Protein AF-A0A537N357-F1 (afdb_monomer_lite)

Structure (mmCIF, N/CA/C/O backbone):
data_AF-A0A537N357-F1
#
_entry.id   AF-A0A537N357-F1
#
loop_
_atom_site.group_PDB
_atom_site.id
_atom_site.type_symbol
_atom_site.label_atom_id
_atom_site.label_alt_id
_atom_site.label_comp_id
_atom_site.label_asym_id
_atom_site.label_entity_id
_atom_site.label_seq_id
_atom_site.pdbx_PDB_ins_code
_atom_site.Cartn_x
_atom_site.Cartn_y
_atom_site.Cartn_z
_atom_site.occupancy
_atom_site.B_iso_or_equiv
_atom_site.auth_seq_id
_atom_site.auth_comp_id
_atom_site.auth_asym_id
_atom_site.auth_atom_id
_atom_site.pdbx_PDB_model_num
ATOM 1 N N . MET A 1 1 ? 3.844 8.988 -15.136 1.00 57.66 1 MET A N 1
ATOM 2 C CA . MET A 1 1 ? 3.276 7.998 -14.197 1.00 57.66 1 MET A CA 1
ATOM 3 C C . MET A 1 1 ? 4.312 6.900 -14.041 1.00 57.66 1 MET A C 1
ATOM 5 O O . MET A 1 1 ? 4.686 6.314 -15.049 1.00 57.66 1 MET A O 1
ATOM 9 N N . LEU A 1 2 ? 4.893 6.759 -12.849 1.00 74.88 2 LEU A N 1
ATOM 10 C CA . LEU A 1 2 ? 6.141 6.019 -12.663 1.00 74.88 2 LEU A CA 1
ATOM 11 C C . LEU A 1 2 ? 5.884 4.527 -12.433 1.00 74.88 2 LEU A C 1
ATOM 13 O O . LEU A 1 2 ? 5.019 4.147 -11.644 1.00 74.88 2 LEU A O 1
ATOM 17 N N . LEU A 1 3 ? 6.674 3.706 -13.115 1.00 90.38 3 LEU A N 1
ATOM 18 C CA . LEU A 1 3 ? 6.892 2.310 -12.771 1.00 90.38 3 LEU A CA 1
ATOM 19 C C . LEU A 1 3 ? 7.391 2.218 -11.320 1.00 90.38 3 LEU A C 1
ATOM 21 O O . LEU A 1 3 ? 8.338 2.917 -10.967 1.00 90.38 3 LEU A O 1
ATOM 25 N N . MET A 1 4 ? 6.783 1.359 -10.500 1.00 93.69 4 MET A N 1
ATOM 26 C CA . MET A 1 4 ? 7.175 1.203 -9.094 1.00 93.69 4 MET A CA 1
ATOM 27 C C . MET A 1 4 ? 7.523 -0.245 -8.779 1.00 93.69 4 MET A C 1
ATOM 29 O O . MET A 1 4 ? 6.634 -1.066 -8.559 1.00 93.69 4 MET A O 1
ATOM 33 N N . THR A 1 5 ? 8.811 -0.572 -8.730 1.00 95.38 5 THR A N 1
ATOM 34 C CA . THR A 1 5 ? 9.278 -1.896 -8.298 1.00 95.38 5 THR A CA 1
ATOM 35 C C . THR A 1 5 ? 9.492 -1.976 -6.802 1.00 95.38 5 THR A C 1
ATOM 37 O O . THR A 1 5 ? 9.496 -3.082 -6.291 1.00 95.38 5 THR A O 1
ATOM 40 N N . GLU A 1 6 ? 9.636 -0.856 -6.101 1.00 94.69 6 GLU A N 1
ATOM 41 C CA . GLU A 1 6 ? 9.833 -0.760 -4.655 1.00 94.69 6 GLU A CA 1
ATOM 42 C C . GLU A 1 6 ? 9.196 0.534 -4.156 1.00 94.69 6 GLU A C 1
ATOM 44 O O . GLU A 1 6 ? 9.206 1.530 -4.881 1.00 94.69 6 GLU A O 1
ATOM 49 N N . SER A 1 7 ? 8.648 0.530 -2.941 1.00 95.06 7 SER A N 1
ATOM 50 C CA . SER A 1 7 ? 8.225 1.765 -2.284 1.00 95.06 7 SER A CA 1
ATOM 51 C C . SER A 1 7 ? 9.258 2.208 -1.254 1.00 95.06 7 SER A C 1
ATOM 53 O O . SER A 1 7 ? 9.920 1.391 -0.606 1.00 95.06 7 SER A O 1
ATOM 55 N N . ASP A 1 8 ? 9.369 3.522 -1.099 1.00 94.69 8 ASP A N 1
ATOM 56 C CA . ASP A 1 8 ? 10.170 4.166 -0.068 1.00 94.69 8 ASP A CA 1
ATOM 57 C C . ASP A 1 8 ? 9.282 5.181 0.653 1.00 94.69 8 ASP A C 1
ATOM 59 O O . ASP A 1 8 ? 8.881 6.203 0.086 1.00 94.69 8 ASP A O 1
ATOM 63 N N . LEU A 1 9 ? 8.868 4.812 1.863 1.00 97.12 9 LEU A N 1
ATOM 64 C CA . LEU A 1 9 ? 7.920 5.556 2.684 1.00 97.12 9 LEU A CA 1
ATOM 65 C C . LEU A 1 9 ? 8.547 5.795 4.061 1.00 97.12 9 LEU A C 1
ATOM 67 O O . LEU A 1 9 ? 9.292 4.935 4.534 1.00 97.12 9 LEU A O 1
ATOM 71 N N . PRO A 1 10 ? 8.215 6.910 4.731 1.00 97.38 10 PRO A N 1
ATOM 72 C CA . PRO A 1 10 ? 8.755 7.283 6.035 1.00 97.38 10 PRO A CA 1
ATOM 73 C C . PRO A 1 10 ? 8.065 6.507 7.171 1.00 97.38 10 PRO A C 1
ATOM 75 O O . PRO A 1 10 ? 7.570 7.095 8.127 1.00 97.38 10 PRO A O 1
ATOM 78 N N . LEU A 1 11 ? 7.989 5.183 7.035 1.00 97.69 11 LEU A N 1
ATOM 79 C CA . LEU A 1 11 ? 7.403 4.243 7.988 1.00 97.69 11 LEU A CA 1
ATOM 80 C C . LEU A 1 11 ? 8.336 3.040 8.153 1.00 97.69 11 LEU A C 1
ATOM 82 O O . LEU A 1 11 ? 9.141 2.738 7.268 1.00 97.69 11 LEU A O 1
ATOM 86 N N . GLU A 1 12 ? 8.198 2.312 9.258 1.00 97.44 12 GLU A N 1
ATOM 87 C CA . GLU A 1 12 ? 8.936 1.066 9.452 1.00 97.44 12 GLU A CA 1
ATOM 88 C C . GLU A 1 12 ? 8.450 0.000 8.463 1.00 97.44 12 GLU A C 1
ATOM 90 O O . GLU A 1 12 ? 7.293 -0.421 8.479 1.00 97.44 12 GLU A O 1
ATOM 95 N N . ARG A 1 13 ? 9.337 -0.442 7.565 1.00 97.75 13 ARG A N 1
ATOM 96 C CA . ARG A 1 13 ? 9.042 -1.534 6.634 1.00 97.75 13 ARG A CA 1
ATOM 97 C C . ARG A 1 13 ? 9.312 -2.870 7.313 1.00 97.75 13 ARG A C 1
ATOM 99 O O . ARG A 1 13 ? 10.463 -3.286 7.419 1.00 97.75 13 ARG A O 1
ATOM 106 N N . ILE A 1 14 ? 8.248 -3.578 7.663 1.00 97.31 14 ILE A N 1
ATOM 107 C CA . ILE A 1 14 ? 8.337 -4.875 8.342 1.00 97.31 14 ILE A CA 1
ATOM 108 C C . ILE A 1 14 ? 8.538 -6.047 7.376 1.00 97.31 14 ILE A C 1
ATOM 110 O O . ILE A 1 14 ? 9.077 -7.083 7.757 1.00 97.31 14 ILE A O 1
ATOM 114 N N . ALA A 1 15 ? 8.114 -5.912 6.114 1.00 97.56 15 ALA A N 1
ATOM 115 C CA . ALA A 1 15 ? 8.285 -6.971 5.125 1.00 97.56 15 ALA A CA 1
ATOM 116 C C . ALA A 1 15 ? 8.315 -6.459 3.683 1.00 97.56 15 ALA A C 1
ATOM 118 O O . ALA A 1 15 ? 7.691 -5.460 3.319 1.00 97.56 15 ALA A O 1
ATOM 119 N N . ARG A 1 16 ? 8.990 -7.229 2.827 1.00 97.31 16 ARG A N 1
ATOM 120 C CA . ARG A 1 16 ? 8.913 -7.124 1.371 1.00 97.31 16 ARG A CA 1
ATOM 121 C C . ARG A 1 16 ? 8.563 -8.487 0.798 1.00 97.31 16 ARG A C 1
ATOM 123 O O . ARG A 1 16 ? 9.386 -9.395 0.757 1.00 97.31 16 ARG A O 1
ATOM 130 N N . GLY A 1 17 ? 7.321 -8.626 0.359 1.00 96.44 17 GLY A N 1
ATOM 131 C CA . GLY A 1 17 ? 6.880 -9.793 -0.386 1.00 96.44 17 GLY A CA 1
ATOM 132 C C . GLY A 1 17 ? 7.215 -9.675 -1.872 1.00 96.44 17 GLY A C 1
ATOM 133 O O . GLY A 1 17 ? 7.703 -8.655 -2.360 1.00 96.44 17 GLY A O 1
ATOM 134 N N . LYS A 1 18 ? 6.840 -10.702 -2.637 1.00 97.31 18 LYS A N 1
ATOM 135 C CA . LYS A 1 18 ? 7.020 -10.723 -4.101 1.00 97.31 18 LYS A CA 1
ATOM 136 C C . LYS A 1 18 ? 6.352 -9.534 -4.797 1.00 97.31 18 LYS A C 1
ATOM 138 O O . LYS A 1 18 ? 6.903 -8.983 -5.741 1.00 97.31 18 LYS A O 1
ATOM 143 N N . VAL A 1 19 ? 5.182 -9.122 -4.300 1.00 97.44 19 VAL A N 1
ATOM 144 C CA . VAL A 1 19 ? 4.347 -8.074 -4.917 1.00 97.44 19 VAL A CA 1
ATOM 145 C C . VAL A 1 19 ? 4.142 -6.853 -4.020 1.00 97.44 19 VAL A C 1
ATOM 147 O O . VAL A 1 19 ? 3.978 -5.755 -4.544 1.00 97.44 19 VAL A O 1
ATOM 150 N N . ARG A 1 20 ? 4.126 -7.010 -2.694 1.00 97.94 20 ARG A N 1
ATOM 151 C CA . ARG A 1 20 ? 3.782 -5.928 -1.762 1.00 97.94 20 ARG A CA 1
ATOM 152 C C . ARG A 1 20 ? 4.947 -5.593 -0.847 1.00 97.94 20 ARG A C 1
ATOM 154 O O . ARG A 1 20 ? 5.580 -6.508 -0.322 1.00 97.94 20 ARG A O 1
ATOM 161 N N . ASP A 1 21 ? 5.171 -4.306 -0.647 1.00 98.00 21 ASP A N 1
ATOM 162 C CA . ASP A 1 21 ? 5.959 -3.795 0.470 1.00 98.00 21 ASP A CA 1
ATOM 163 C C . ASP A 1 21 ? 4.971 -3.509 1.618 1.00 98.00 21 ASP A C 1
ATOM 165 O O . ASP A 1 21 ? 3.868 -3.011 1.380 1.00 98.00 21 ASP A O 1
ATOM 169 N N . VAL A 1 22 ? 5.316 -3.915 2.842 1.00 98.25 22 VAL A N 1
ATOM 170 C CA . VAL A 1 22 ? 4.433 -3.842 4.015 1.00 98.25 22 VAL A CA 1
ATOM 171 C C . VAL A 1 22 ? 5.084 -2.964 5.068 1.00 98.25 22 VAL A C 1
ATOM 173 O O . VAL A 1 22 ? 6.219 -3.225 5.476 1.00 98.25 22 VAL A O 1
ATOM 176 N N . TYR A 1 23 ? 4.345 -1.953 5.505 1.00 98.38 23 TYR A N 1
ATOM 177 C CA . TYR A 1 23 ? 4.772 -1.005 6.520 1.00 98.38 23 TYR A CA 1
ATOM 178 C C . TYR A 1 23 ? 3.891 -1.119 7.751 1.00 98.38 23 TYR A C 1
ATOM 180 O O . TYR A 1 23 ? 2.672 -1.287 7.639 1.00 98.38 23 TYR A O 1
ATOM 188 N N . GLU A 1 24 ? 4.520 -1.007 8.909 1.00 97.88 24 GLU A N 1
ATOM 189 C CA . GLU A 1 24 ? 3.816 -0.833 10.166 1.00 97.88 24 GLU A CA 1
ATOM 190 C C . GLU A 1 24 ? 3.225 0.575 10.239 1.00 97.88 24 GLU A C 1
ATOM 192 O O . GLU A 1 24 ? 3.838 1.571 9.841 1.00 97.88 24 GLU A O 1
ATOM 197 N N . VAL A 1 25 ? 1.991 0.634 10.723 1.00 97.06 25 VAL A N 1
ATOM 198 C CA . VAL A 1 25 ? 1.297 1.854 11.121 1.00 97.06 25 VAL A CA 1
ATOM 199 C C . VAL A 1 25 ? 0.939 1.684 12.597 1.00 97.06 25 VAL A C 1
ATOM 201 O O . VAL A 1 25 ? 0.920 0.573 13.116 1.00 97.06 25 VAL A O 1
ATOM 204 N N . GLU A 1 26 ? 0.641 2.776 13.294 1.00 91.69 26 GLU A N 1
ATOM 205 C CA . GLU A 1 26 ? 0.265 2.726 14.706 1.00 91.69 26 GLU A CA 1
ATOM 206 C C . GLU A 1 26 ? -0.877 1.736 15.003 1.00 91.69 26 GLU A C 1
ATOM 208 O O . GLU A 1 26 ? -1.913 1.718 14.316 1.00 91.69 26 GLU A O 1
ATOM 213 N N . GLY A 1 27 ? -0.698 0.989 16.097 1.00 89.62 27 GLY A N 1
ATOM 214 C CA . GLY A 1 27 ? -1.639 -0.008 16.596 1.00 89.62 27 GLY A CA 1
ATOM 215 C C . GLY A 1 27 ? -1.436 -1.367 15.932 1.00 89.62 27 GLY A C 1
ATOM 216 O O . GLY A 1 27 ? -0.324 -1.866 15.834 1.00 89.62 27 GLY A O 1
ATOM 217 N N . ASP A 1 28 ? -2.529 -1.979 15.492 1.00 93.38 28 ASP A N 1
ATOM 218 C CA . ASP A 1 28 ? -2.574 -3.259 14.778 1.00 93.38 28 ASP A CA 1
ATOM 219 C C . ASP A 1 28 ? -2.769 -3.072 13.260 1.00 93.38 28 ASP A C 1
ATOM 221 O O . ASP A 1 28 ? -3.259 -3.962 12.559 1.00 93.38 28 ASP A O 1
ATOM 225 N N . ARG A 1 29 ? -2.413 -1.890 12.740 1.00 97.56 29 ARG A N 1
ATOM 226 C CA . ARG A 1 29 ? -2.665 -1.493 11.352 1.00 97.56 29 ARG A CA 1
ATOM 227 C C . ARG A 1 29 ? -1.413 -1.631 10.501 1.00 97.56 29 ARG A C 1
ATOM 229 O O . ARG A 1 29 ? -0.305 -1.327 10.924 1.00 97.56 29 ARG A O 1
ATOM 236 N N . LEU A 1 30 ? -1.618 -2.027 9.251 1.00 97.81 30 LEU A N 1
ATOM 237 C CA . LEU A 1 30 ? -0.561 -2.147 8.256 1.00 97.81 30 LEU A CA 1
ATOM 238 C C . LEU A 1 30 ? -0.914 -1.328 7.020 1.00 97.81 30 LEU A C 1
ATOM 240 O O . LEU A 1 30 ? -2.063 -1.338 6.571 1.00 97.81 30 LEU A O 1
ATOM 244 N N . LEU A 1 31 ? 0.092 -0.692 6.424 1.00 97.88 31 LEU A N 1
ATOM 245 C CA . LEU A 1 31 ? 0.002 -0.161 5.070 1.00 97.88 31 LEU A CA 1
ATOM 246 C C . LEU A 1 31 ? 0.617 -1.171 4.101 1.00 97.88 31 LEU A C 1
ATOM 248 O O . LEU A 1 31 ? 1.795 -1.520 4.195 1.00 97.88 31 LEU A O 1
ATOM 252 N N . LEU A 1 32 ? -0.193 -1.643 3.158 1.00 97.81 32 LEU A N 1
ATOM 253 C CA . LEU A 1 32 ? 0.222 -2.590 2.130 1.00 97.81 32 LEU A CA 1
ATOM 254 C C . LEU A 1 32 ? 0.330 -1.852 0.801 1.00 97.81 32 LEU A C 1
ATOM 256 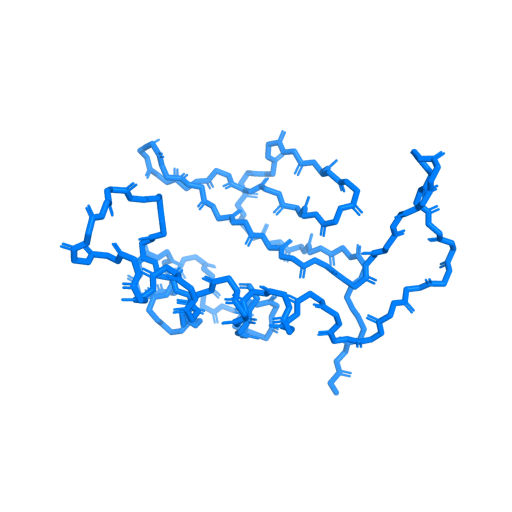O O . LEU A 1 32 ? -0.691 -1.485 0.234 1.00 97.81 32 LEU A O 1
ATOM 260 N N . VAL A 1 33 ? 1.542 -1.712 0.271 1.00 97.69 33 VAL A N 1
ATOM 261 C CA . VAL A 1 33 ? 1.776 -1.026 -1.003 1.00 97.69 33 VAL A CA 1
ATOM 262 C C . VAL A 1 33 ? 2.012 -2.053 -2.103 1.00 97.69 33 VAL A C 1
ATOM 264 O O . VAL A 1 33 ? 3.030 -2.752 -2.119 1.00 97.69 33 VAL A O 1
ATOM 267 N N . ALA A 1 34 ? 1.076 -2.169 -3.047 1.00 97.62 34 ALA A N 1
ATOM 268 C CA . ALA A 1 34 ? 1.248 -3.051 -4.196 1.00 97.62 34 ALA A CA 1
ATOM 269 C C . ALA A 1 34 ? 2.204 -2.440 -5.235 1.00 97.62 34 ALA A C 1
ATOM 271 O O . ALA A 1 34 ? 1.959 -1.370 -5.796 1.00 97.62 34 ALA A O 1
ATOM 272 N N . THR A 1 35 ? 3.282 -3.162 -5.538 1.00 97.25 35 THR A N 1
ATOM 273 C CA . THR A 1 35 ? 4.275 -2.797 -6.558 1.00 97.25 35 THR A CA 1
ATOM 274 C C . THR A 1 35 ? 3.926 -3.398 -7.923 1.00 97.25 35 THR A C 1
ATOM 276 O O . THR A 1 35 ? 3.038 -4.247 -8.072 1.00 97.25 35 THR A O 1
ATOM 279 N N . ASP A 1 36 ? 4.663 -2.965 -8.937 1.00 97.31 36 ASP A N 1
ATOM 280 C CA . ASP A 1 36 ? 4.584 -3.444 -10.315 1.00 97.31 36 ASP A CA 1
ATOM 281 C C . ASP A 1 36 ? 5.383 -4.741 -10.535 1.00 97.31 36 ASP A C 1
ATOM 283 O O . ASP A 1 36 ? 5.336 -5.322 -11.621 1.00 97.31 36 ASP A O 1
ATOM 287 N N . ARG A 1 37 ? 6.055 -5.253 -9.488 1.00 97.69 37 ARG A N 1
ATOM 288 C CA . ARG A 1 37 ? 6.704 -6.571 -9.498 1.00 97.69 37 ARG A CA 1
ATOM 289 C C . ARG A 1 37 ? 5.673 -7.673 -9.728 1.00 97.69 37 ARG A C 1
ATOM 291 O O . ARG A 1 37 ? 4.555 -7.633 -9.202 1.00 97.69 37 ARG A O 1
ATOM 298 N N . VAL A 1 38 ? 6.055 -8.695 -10.480 1.00 97.81 38 VAL A N 1
ATOM 299 C CA . VAL A 1 38 ? 5.258 -9.898 -10.738 1.00 97.81 38 VAL A CA 1
ATOM 300 C C . VAL A 1 38 ? 6.127 -11.126 -10.496 1.00 97.81 38 VAL A C 1
ATOM 302 O O . VAL A 1 38 ? 7.346 -11.064 -10.619 1.00 97.81 38 VAL A O 1
ATOM 305 N N . SER A 1 39 ? 5.509 -12.236 -10.106 1.00 97.31 39 SER A N 1
ATOM 306 C CA . SER A 1 39 ? 6.214 -13.491 -9.864 1.00 97.31 39 SER A CA 1
ATOM 307 C C . SER A 1 39 ? 5.475 -14.664 -10.481 1.00 97.31 39 SER A C 1
ATOM 309 O O . SER A 1 39 ? 4.246 -14.707 -10.415 1.00 97.31 39 SER A O 1
ATOM 311 N N . ALA A 1 40 ? 6.220 -15.640 -10.983 1.00 97.44 40 ALA A N 1
ATOM 312 C CA . ALA A 1 40 ? 5.719 -16.951 -11.379 1.00 97.44 40 ALA A CA 1
ATOM 313 C C . ALA A 1 40 ? 6.725 -18.019 -10.944 1.00 97.44 40 ALA A C 1
ATOM 315 O O . ALA A 1 40 ? 7.917 -17.737 -10.859 1.00 97.44 40 ALA A O 1
ATOM 316 N N . TYR A 1 41 ? 6.244 -19.229 -10.646 1.00 97.19 41 TYR A N 1
ATOM 317 C CA . TYR A 1 41 ? 7.092 -20.341 -10.185 1.00 97.19 41 TYR A CA 1
ATOM 318 C C . TYR A 1 41 ? 8.006 -19.957 -9.010 1.00 97.19 41 TYR A C 1
ATOM 320 O O . TYR A 1 41 ? 9.187 -20.273 -8.991 1.00 97.19 41 TYR A O 1
ATOM 328 N N . ASP A 1 42 ? 7.447 -19.228 -8.042 1.00 96.12 42 ASP A N 1
ATOM 329 C CA . ASP A 1 42 ? 8.140 -18.728 -6.847 1.00 96.12 42 ASP A CA 1
ATOM 330 C C . ASP A 1 42 ? 9.223 -17.653 -7.074 1.00 96.12 42 ASP A C 1
ATOM 332 O O . ASP A 1 42 ? 9.725 -17.088 -6.107 1.00 96.12 42 ASP A O 1
ATOM 336 N N . VAL A 1 43 ? 9.496 -17.266 -8.322 1.00 96.62 43 VAL A N 1
ATOM 337 C CA . VAL A 1 43 ? 10.537 -16.296 -8.690 1.00 96.62 43 VAL A CA 1
ATOM 338 C C . VAL A 1 43 ? 9.919 -14.955 -9.090 1.00 96.62 43 VAL A C 1
ATOM 340 O O . VAL A 1 43 ? 8.945 -14.908 -9.843 1.00 96.62 43 VAL A O 1
ATOM 343 N N . VAL A 1 44 ? 10.475 -13.849 -8.586 1.00 96.94 44 VAL A N 1
ATOM 344 C CA . VAL A 1 44 ? 10.132 -12.489 -9.040 1.00 96.94 44 VAL A CA 1
ATOM 345 C C . VAL A 1 44 ? 10.793 -12.242 -10.397 1.00 96.94 44 VAL A C 1
ATOM 347 O O . VAL A 1 44 ? 11.991 -12.462 -10.547 1.00 96.94 44 VAL A O 1
ATOM 350 N N . MET A 1 45 ? 10.009 -11.812 -11.383 1.00 97.12 45 MET A N 1
ATOM 351 C CA . MET A 1 45 ? 10.489 -11.553 -12.744 1.00 97.12 45 MET A CA 1
ATOM 352 C C . MET A 1 45 ? 11.346 -10.281 -12.804 1.00 97.12 45 MET A C 1
ATOM 354 O O . MET A 1 45 ? 11.149 -9.365 -12.003 1.00 97.12 45 MET A O 1
ATOM 358 N N . ALA A 1 46 ? 12.273 -10.222 -13.766 1.00 95.88 46 ALA A N 1
ATOM 359 C CA . ALA A 1 46 ? 13.131 -9.056 -13.981 1.00 95.88 46 ALA A CA 1
ATOM 360 C C . ALA A 1 46 ? 12.332 -7.861 -14.523 1.00 95.88 46 ALA A C 1
ATOM 362 O O . ALA A 1 46 ? 12.492 -6.738 -14.046 1.00 95.88 46 ALA A O 1
ATOM 363 N N . GLU A 1 47 ? 11.432 -8.109 -15.478 1.00 96.50 47 GLU A N 1
ATOM 364 C CA . GLU A 1 47 ? 10.568 -7.092 -16.063 1.00 96.50 47 GLU A CA 1
ATOM 365 C C . GLU A 1 47 ? 9.283 -6.916 -15.233 1.00 96.50 47 GLU A C 1
ATOM 367 O O . GLU A 1 47 ? 8.485 -7.850 -15.093 1.00 96.50 47 GLU A O 1
ATOM 372 N N . PRO A 1 48 ? 9.031 -5.719 -14.684 1.00 96.81 48 PRO A N 1
ATOM 373 C CA . PRO A 1 48 ? 7.774 -5.422 -14.015 1.00 96.81 48 PRO A CA 1
ATOM 374 C C . PRO A 1 48 ? 6.660 -5.101 -15.020 1.00 96.81 48 PRO A C 1
ATOM 376 O O . PRO A 1 48 ? 6.911 -4.771 -16.178 1.00 96.81 48 PRO A O 1
ATOM 379 N N . ILE A 1 49 ? 5.409 -5.128 -14.553 1.00 96.38 49 ILE A N 1
ATOM 380 C CA . ILE A 1 49 ? 4.243 -4.718 -15.346 1.00 96.38 49 ILE A CA 1
ATOM 381 C C . ILE A 1 49 ? 3.803 -3.329 -14.870 1.00 96.38 49 ILE A C 1
ATOM 383 O O . ILE A 1 49 ? 3.243 -3.233 -13.771 1.00 96.38 49 ILE A O 1
ATOM 387 N N . PRO A 1 50 ? 4.019 -2.256 -15.657 1.00 95.50 50 PRO A N 1
ATOM 388 C CA . PRO A 1 50 ? 3.639 -0.906 -15.258 1.00 95.50 50 PRO A CA 1
ATOM 389 C C . PRO A 1 50 ? 2.182 -0.837 -14.795 1.00 95.50 50 PRO A C 1
ATOM 391 O O . PRO A 1 50 ? 1.292 -1.379 -15.448 1.00 95.50 50 PRO A O 1
ATOM 394 N N . LEU A 1 51 ? 1.942 -0.149 -13.676 1.00 93.75 51 LEU A N 1
ATOM 395 C CA . LEU A 1 51 ? 0.611 0.081 -13.084 1.00 93.75 51 LEU A CA 1
ATOM 396 C C . LEU A 1 51 ? -0.103 -1.151 -12.533 1.00 93.75 51 LEU A C 1
ATOM 398 O O . LEU A 1 51 ? -1.198 -1.012 -11.980 1.00 93.75 51 LEU A O 1
ATOM 402 N N . LYS A 1 52 ? 0.495 -2.341 -12.623 1.00 96.19 52 LYS A N 1
ATOM 403 C CA . LYS A 1 52 ? -0.096 -3.561 -12.073 1.00 96.19 52 LYS A CA 1
ATOM 404 C C . LYS A 1 52 ? -0.465 -3.382 -10.606 1.00 96.19 52 LYS A C 1
ATOM 406 O O . LYS A 1 52 ? -1.553 -3.791 -10.213 1.00 96.19 52 LYS A O 1
ATOM 411 N N . GLY A 1 53 ? 0.410 -2.789 -9.793 1.00 96.00 53 GLY A N 1
ATOM 412 C CA . GLY A 1 53 ? 0.114 -2.625 -8.371 1.00 96.00 53 GLY A CA 1
ATOM 413 C C . GLY A 1 53 ? -1.120 -1.752 -8.128 1.00 96.00 53 GLY A C 1
ATOM 414 O O . GLY A 1 53 ? -1.992 -2.150 -7.364 1.00 96.00 53 GLY A O 1
ATOM 415 N N . ALA A 1 54 ? -1.268 -0.652 -8.873 1.00 94.75 54 ALA A N 1
ATOM 416 C CA . ALA A 1 54 ? -2.435 0.225 -8.766 1.00 94.75 54 ALA A CA 1
ATOM 417 C C . ALA A 1 54 ? -3.742 -0.469 -9.191 1.00 94.75 54 ALA A C 1
ATOM 419 O O . ALA A 1 54 ? -4.769 -0.350 -8.523 1.00 94.75 54 ALA A O 1
ATOM 420 N N . VAL A 1 55 ? -3.707 -1.249 -10.278 1.00 96.12 55 VAL A N 1
ATOM 421 C CA . VAL A 1 55 ? -4.870 -2.036 -10.723 1.00 96.12 55 VAL A CA 1
ATOM 422 C C . VAL A 1 55 ? -5.250 -3.077 -9.667 1.00 96.12 55 VAL A C 1
ATOM 424 O O . VAL A 1 55 ? -6.424 -3.203 -9.320 1.00 96.12 55 VAL A O 1
ATOM 427 N N . LEU A 1 56 ? -4.274 -3.805 -9.115 1.00 97.12 56 LEU A N 1
ATOM 428 C CA . LEU A 1 56 ? -4.529 -4.826 -8.096 1.00 97.12 56 LEU A CA 1
ATOM 429 C C . LEU A 1 56 ? -5.120 -4.236 -6.813 1.00 97.12 56 LEU A C 1
ATOM 431 O O . LEU A 1 56 ? -6.034 -4.839 -6.243 1.00 97.12 56 LEU A O 1
ATOM 435 N N . THR A 1 57 ? -4.635 -3.075 -6.369 1.00 97.38 57 THR A N 1
ATOM 436 C CA . THR A 1 57 ? -5.204 -2.376 -5.212 1.00 97.38 57 THR A CA 1
ATOM 437 C C . THR A 1 57 ? -6.648 -1.970 -5.482 1.00 97.38 57 THR A C 1
ATOM 439 O O . THR A 1 57 ? -7.523 -2.287 -4.678 1.00 97.38 57 THR A O 1
ATOM 442 N N . GLN A 1 58 ? -6.946 -1.368 -6.636 1.00 97.25 58 GLN A N 1
ATOM 443 C CA . GLN A 1 58 ? -8.309 -0.934 -6.960 1.00 97.25 58 GLN A CA 1
ATOM 444 C C . GLN A 1 58 ? -9.297 -2.098 -7.106 1.00 97.25 58 GLN A C 1
ATOM 446 O O . GLN A 1 58 ? -10.417 -2.013 -6.599 1.00 97.25 58 GLN A O 1
ATOM 451 N N . VAL A 1 59 ? -8.883 -3.203 -7.736 1.00 98.06 59 VAL A N 1
ATOM 452 C CA . VAL A 1 59 ? -9.698 -4.427 -7.826 1.00 98.06 59 VAL A CA 1
ATOM 453 C C . VAL A 1 59 ? -9.959 -5.003 -6.433 1.00 98.06 59 VAL A C 1
ATOM 455 O O . VAL A 1 59 ? -11.095 -5.357 -6.121 1.00 98.06 59 VAL A O 1
ATOM 458 N N . SER A 1 60 ? -8.938 -5.052 -5.572 1.00 97.88 60 SER A N 1
ATOM 459 C CA . SER A 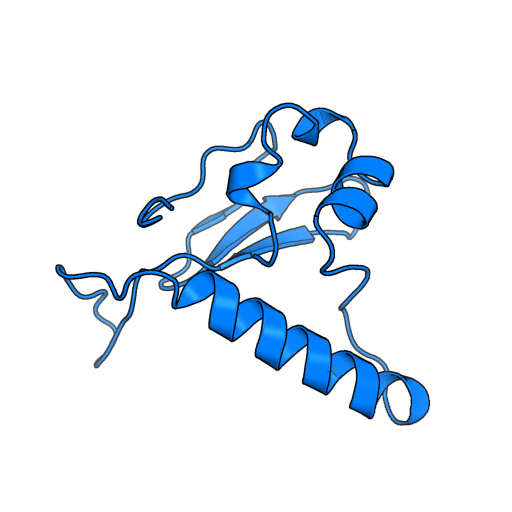1 60 ? -9.096 -5.536 -4.193 1.00 97.88 60 SER A CA 1
ATOM 460 C C . SER A 1 60 ? -10.057 -4.642 -3.406 1.00 97.88 60 SER A C 1
ATOM 462 O O . SER A 1 60 ? -10.994 -5.139 -2.788 1.00 97.88 60 SER A O 1
ATOM 464 N N . ALA A 1 61 ? -9.882 -3.320 -3.489 1.00 97.50 61 ALA A N 1
ATOM 465 C CA . ALA A 1 61 ? -10.742 -2.349 -2.822 1.00 97.50 61 ALA A CA 1
ATOM 466 C C . ALA A 1 61 ? -12.197 -2.421 -3.304 1.00 97.50 61 ALA A C 1
ATOM 468 O O . ALA A 1 61 ? -13.124 -2.296 -2.503 1.00 97.50 61 ALA A O 1
ATOM 469 N N . TRP A 1 62 ? -12.416 -2.656 -4.603 1.00 97.88 62 TRP A N 1
ATOM 470 C CA . TRP A 1 62 ? -13.754 -2.874 -5.147 1.00 97.88 62 TRP A CA 1
ATOM 471 C C . TRP A 1 62 ? -14.417 -4.102 -4.520 1.00 97.88 62 TRP A C 1
ATOM 473 O O . TRP A 1 62 ? -15.540 -3.983 -4.030 1.00 97.88 62 TRP A O 1
ATOM 483 N N . TRP A 1 63 ? -13.710 -5.236 -4.457 1.00 98.38 63 TRP A N 1
ATOM 484 C CA . TRP A 1 63 ? -14.221 -6.455 -3.827 1.00 98.38 63 TRP A CA 1
ATOM 485 C C . TRP A 1 63 ? -14.487 -6.280 -2.333 1.00 98.38 63 TRP A C 1
ATOM 487 O O . TRP A 1 63 ? -15.545 -6.693 -1.867 1.00 98.38 63 TRP A O 1
ATOM 497 N N . PHE A 1 64 ? -13.597 -5.623 -1.585 1.00 97.88 64 PHE A N 1
ATOM 498 C CA . PHE A 1 64 ? -13.842 -5.344 -0.168 1.00 97.88 64 PHE A CA 1
ATOM 499 C C . PHE A 1 64 ? -15.117 -4.522 0.038 1.00 97.88 64 PHE A C 1
ATOM 501 O O . PHE A 1 64 ? -15.935 -4.885 0.875 1.00 97.88 64 PHE A O 1
ATOM 508 N N . ARG A 1 65 ? -15.370 -3.501 -0.792 1.00 96.69 65 ARG A N 1
ATOM 509 C CA . ARG A 1 65 ? -16.637 -2.751 -0.741 1.00 96.69 65 ARG A CA 1
ATOM 510 C C . ARG A 1 65 ? -17.864 -3.620 -1.031 1.00 96.69 65 ARG A C 1
ATOM 512 O O . ARG A 1 65 ? -18.880 -3.436 -0.372 1.00 96.69 65 ARG A O 1
ATOM 519 N N . GLN A 1 66 ? -17.779 -4.569 -1.969 1.00 97.50 66 GLN A N 1
ATOM 520 C CA . GLN A 1 66 ? -18.888 -5.504 -2.222 1.00 97.50 66 GLN A CA 1
ATOM 521 C C . GLN A 1 66 ? -19.137 -6.437 -1.027 1.00 97.50 66 GLN A C 1
ATOM 523 O O . GLN A 1 66 ? -20.272 -6.812 -0.749 1.00 97.50 66 GLN A O 1
ATOM 528 N N . LEU A 1 67 ? -18.070 -6.821 -0.323 1.00 96.62 67 LEU A N 1
ATOM 529 C CA . LEU A 1 67 ? -18.110 -7.800 0.762 1.00 96.62 67 LEU A CA 1
ATOM 530 C C . LEU A 1 67 ? -18.365 -7.191 2.147 1.00 96.62 67 LEU A C 1
ATOM 532 O O . LEU A 1 67 ? -18.768 -7.927 3.043 1.00 96.62 67 LEU A O 1
ATOM 536 N N . GLY A 1 68 ? -18.167 -5.883 2.339 1.00 95.44 68 GLY A N 1
ATOM 537 C CA . GLY A 1 68 ? -18.210 -5.232 3.656 1.00 95.44 68 GLY A CA 1
ATOM 538 C C . GLY A 1 68 ? -19.545 -5.345 4.403 1.00 95.44 68 GLY A C 1
ATOM 539 O O . GLY A 1 68 ? -19.566 -5.283 5.628 1.00 95.44 68 GLY A O 1
ATOM 540 N N . GLY A 1 69 ? -20.655 -5.571 3.692 1.00 94.88 69 GLY A N 1
ATOM 541 C CA . GLY A 1 69 ? -21.962 -5.858 4.299 1.00 94.88 69 GLY A CA 1
ATOM 542 C C . GLY A 1 69 ? -22.223 -7.341 4.600 1.00 94.88 69 GLY A C 1
ATOM 543 O O . GLY A 1 69 ? -23.207 -7.661 5.260 1.00 94.88 69 GLY A O 1
ATOM 544 N N . LEU A 1 70 ? -21.373 -8.246 4.106 1.00 97.00 70 LEU A N 1
ATOM 545 C CA . LEU A 1 70 ? -21.563 -9.701 4.169 1.00 97.00 70 LEU A CA 1
ATOM 546 C C . LEU A 1 70 ? -20.571 -10.387 5.112 1.00 97.00 70 LEU A C 1
ATOM 548 O O . LEU A 1 70 ? -20.931 -11.340 5.799 1.00 97.00 70 LEU A O 1
ATOM 552 N N . LEU A 1 71 ? -19.319 -9.928 5.139 1.00 96.62 71 LEU A N 1
ATOM 553 C CA . LEU A 1 71 ? -18.256 -10.518 5.945 1.00 96.62 71 LEU A CA 1
ATOM 554 C C . LEU A 1 71 ? -17.265 -9.461 6.421 1.00 96.62 71 LEU A C 1
ATOM 556 O O . LEU A 1 71 ? -17.027 -8.450 5.762 1.00 96.62 71 LEU A O 1
ATOM 560 N N . LYS A 1 72 ? -16.648 -9.727 7.575 1.00 96.94 72 LYS A N 1
ATOM 561 C CA . LYS A 1 72 ? -15.563 -8.892 8.091 1.00 96.94 72 LYS A CA 1
ATOM 562 C C . LYS A 1 72 ? -14.321 -9.057 7.218 1.00 96.94 72 LYS A C 1
ATOM 564 O O . LYS A 1 72 ? -13.940 -10.174 6.876 1.00 96.94 72 LYS A O 1
ATOM 569 N N . HIS A 1 73 ? -13.664 -7.945 6.916 1.00 97.38 73 HIS A N 1
ATOM 570 C CA . HIS A 1 73 ? -12.403 -7.898 6.184 1.00 97.38 73 HIS A CA 1
ATOM 571 C C . HIS A 1 73 ? -11.456 -6.866 6.803 1.00 97.38 73 HIS A C 1
ATOM 573 O O . HIS A 1 73 ? -11.864 -6.062 7.635 1.00 97.38 73 HIS A O 1
ATOM 579 N N . HIS A 1 74 ? -10.196 -6.861 6.370 1.00 96.38 74 HIS A N 1
ATOM 580 C CA . HIS A 1 74 ? -9.145 -6.026 6.959 1.00 96.38 74 HIS A CA 1
ATOM 581 C C . HIS A 1 74 ? -8.973 -4.644 6.304 1.00 96.38 74 HIS A C 1
ATOM 583 O O . HIS A 1 74 ? -8.212 -3.832 6.818 1.00 96.38 74 HIS A O 1
ATOM 589 N N . MET A 1 75 ? -9.609 -4.364 5.158 1.00 97.06 75 MET A N 1
ATOM 590 C CA . MET A 1 75 ? -9.445 -3.064 4.495 1.00 97.06 75 MET A CA 1
ATOM 591 C C . MET A 1 75 ? -10.044 -1.931 5.339 1.00 97.06 75 MET A C 1
ATOM 593 O O . MET A 1 75 ? -11.238 -1.963 5.635 1.00 97.06 75 MET A O 1
ATOM 597 N N . ILE A 1 76 ? -9.217 -0.931 5.656 1.00 95.94 76 ILE A N 1
ATOM 598 C CA . ILE A 1 76 ? -9.616 0.310 6.338 1.00 95.94 76 ILE A CA 1
ATOM 599 C C . ILE A 1 76 ? -9.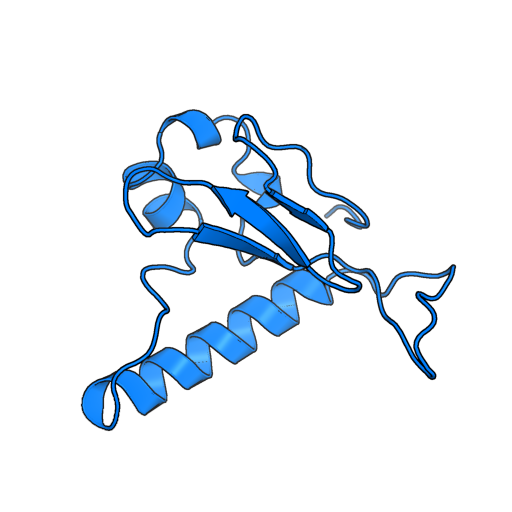851 1.425 5.312 1.00 95.94 76 I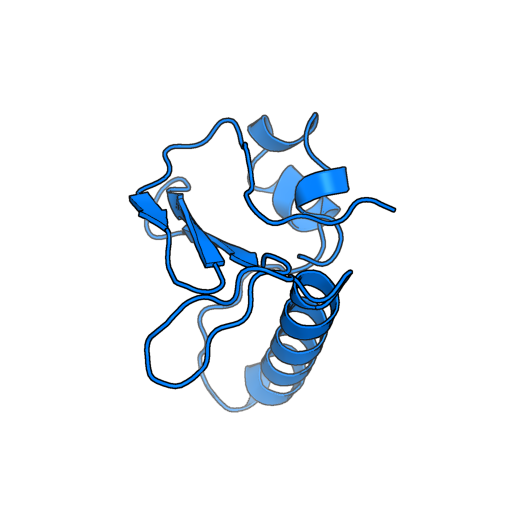LE A C 1
ATOM 601 O O . ILE A 1 76 ? -10.926 2.011 5.279 1.00 95.94 76 ILE A O 1
ATOM 605 N N . ALA A 1 77 ? -8.865 1.683 4.451 1.00 95.94 77 ALA A N 1
ATOM 606 C CA . ALA A 1 77 ? -8.926 2.667 3.373 1.00 95.94 77 ALA A CA 1
ATOM 607 C C . ALA A 1 77 ? -8.099 2.187 2.172 1.00 95.94 77 ALA A C 1
ATOM 609 O O . ALA A 1 77 ? -7.207 1.349 2.316 1.00 95.94 77 ALA A O 1
ATOM 610 N N . ALA A 1 78 ? -8.416 2.713 0.991 1.00 96.00 78 ALA A N 1
ATOM 611 C CA . ALA A 1 78 ? -7.651 2.496 -0.243 1.00 96.00 78 ALA A CA 1
ATOM 612 C C . ALA A 1 78 ? -7.460 3.788 -1.056 1.00 96.00 78 ALA A C 1
ATOM 614 O O . ALA A 1 78 ? -6.734 3.790 -2.050 1.00 96.00 78 ALA A O 1
ATOM 615 N N . ASP A 1 79 ? -8.137 4.871 -0.667 1.00 95.31 79 ASP A N 1
ATOM 616 C CA . ASP A 1 79 ? -7.895 6.190 -1.228 1.00 95.31 79 ASP A CA 1
ATOM 617 C C . ASP A 1 79 ? -6.654 6.815 -0.577 1.00 95.31 79 ASP A C 1
ATOM 619 O O . ASP A 1 79 ? -6.463 6.738 0.638 1.00 95.31 79 ASP A O 1
ATOM 623 N N . GLY A 1 80 ? -5.795 7.423 -1.395 1.00 94.94 80 GLY A N 1
ATOM 624 C CA . GLY A 1 80 ? -4.526 7.974 -0.921 1.00 94.94 80 GLY A CA 1
ATOM 625 C C . GLY A 1 80 ? -4.704 9.137 0.056 1.00 94.94 80 GLY A C 1
ATOM 626 O O . GLY A 1 80 ? -3.913 9.262 0.989 1.00 94.94 80 GLY A O 1
ATOM 627 N N . ASP A 1 81 ? -5.739 9.961 -0.117 1.00 95.62 81 ASP A N 1
ATOM 628 C CA . ASP A 1 81 ? -5.998 11.099 0.767 1.00 95.62 81 ASP A CA 1
ATOM 629 C C . ASP A 1 81 ? -6.592 10.630 2.099 1.00 95.62 81 ASP A C 1
ATOM 631 O O . ASP A 1 81 ? -6.190 11.118 3.155 1.00 95.62 81 ASP A O 1
ATOM 635 N N . GLU A 1 82 ? -7.464 9.617 2.079 1.00 96.50 82 GLU A N 1
ATOM 636 C CA . GLU A 1 82 ? -7.951 8.958 3.300 1.00 96.50 82 GLU A CA 1
ATOM 637 C C . GLU A 1 82 ? -6.817 8.288 4.092 1.00 96.50 82 GLU A C 1
ATOM 639 O O . GLU A 1 82 ? -6.798 8.346 5.325 1.00 96.50 82 GLU A O 1
ATOM 644 N N . ILE A 1 83 ? -5.860 7.664 3.395 1.00 97.12 83 ILE A N 1
ATOM 645 C CA . ILE A 1 83 ? -4.668 7.072 4.014 1.00 97.12 83 ILE A CA 1
ATOM 646 C C . ILE A 1 83 ? -3.805 8.168 4.653 1.00 97.12 83 ILE A C 1
ATOM 648 O O . ILE A 1 83 ? -3.414 8.026 5.809 1.00 97.12 83 ILE A O 1
ATOM 652 N N . ILE A 1 84 ? -3.540 9.276 3.953 1.00 97.44 84 ILE A N 1
ATOM 653 C CA . ILE A 1 84 ? -2.745 10.399 4.486 1.00 97.44 84 ILE A CA 1
ATOM 654 C C . ILE A 1 84 ? -3.436 11.052 5.683 1.00 97.44 84 ILE A C 1
ATOM 656 O O . ILE A 1 84 ? -2.768 11.388 6.658 1.00 97.44 84 ILE A O 1
ATOM 660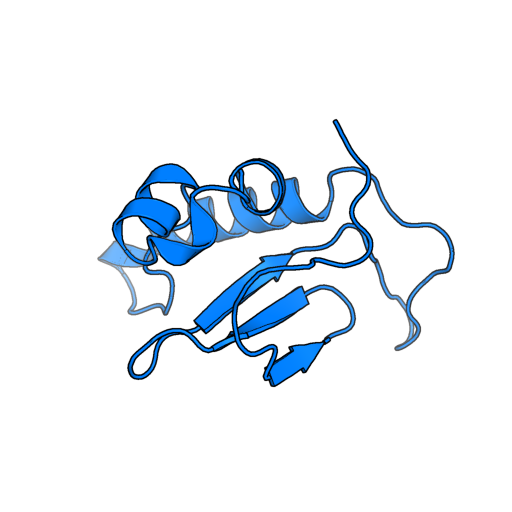 N N . ALA A 1 85 ? -4.761 11.199 5.651 1.00 96.94 85 ALA A N 1
ATOM 661 C CA . ALA A 1 85 ? -5.514 11.738 6.779 1.00 96.94 85 ALA A CA 1
ATOM 662 C C . ALA A 1 85 ? -5.329 10.891 8.053 1.00 96.94 85 ALA A C 1
ATOM 664 O O . ALA A 1 85 ? -5.286 11.435 9.155 1.00 96.94 85 ALA A O 1
ATOM 665 N N . GLN A 1 86 ? -5.182 9.571 7.903 1.00 95.75 86 GLN A N 1
ATOM 666 C CA . GLN A 1 86 ? -4.936 8.642 9.010 1.00 95.75 86 GLN A CA 1
ATOM 667 C C . GLN A 1 86 ? -3.454 8.464 9.354 1.00 95.75 86 GLN A C 1
ATOM 669 O O . GLN A 1 86 ? -3.141 8.048 10.469 1.00 95.75 86 GLN A O 1
ATOM 674 N N . VAL A 1 87 ? -2.553 8.746 8.409 1.00 96.94 87 VAL A N 1
ATOM 675 C CA . VAL A 1 87 ? -1.099 8.612 8.553 1.00 96.94 87 VAL A CA 1
ATOM 676 C C . VAL A 1 87 ? -0.413 9.869 7.988 1.00 96.94 87 VAL A C 1
ATOM 678 O O . VAL A 1 87 ? 0.160 9.831 6.894 1.00 96.94 87 VAL A O 1
ATOM 681 N N . PRO A 1 88 ? -0.438 11.007 8.716 1.00 96.88 88 PRO A N 1
ATOM 682 C CA . PRO A 1 88 ? 0.020 12.301 8.194 1.00 96.88 88 PRO A CA 1
ATOM 683 C C . PRO A 1 88 ? 1.485 12.337 7.743 1.00 96.88 88 PRO A C 1
ATOM 685 O O . PRO A 1 88 ? 1.844 13.138 6.880 1.00 96.88 88 PRO A O 1
ATOM 688 N N . ALA A 1 89 ? 2.328 11.437 8.264 1.00 97.12 89 ALA A N 1
ATOM 689 C CA . ALA A 1 89 ? 3.715 11.263 7.827 1.00 97.12 89 ALA A CA 1
ATOM 690 C C . ALA A 1 89 ? 3.846 10.989 6.312 1.00 97.12 89 ALA A C 1
ATOM 692 O O . ALA A 1 89 ? 4.880 11.278 5.715 1.00 97.12 89 ALA A O 1
ATOM 693 N N . LEU A 1 90 ? 2.790 10.483 5.665 1.00 97.31 90 LEU A N 1
ATOM 694 C CA . LEU A 1 90 ? 2.768 10.172 4.235 1.00 97.31 90 LEU A CA 1
ATOM 695 C C . LEU A 1 90 ? 2.412 11.363 3.334 1.00 97.31 90 LEU A C 1
ATOM 697 O O . LEU A 1 90 ? 2.387 11.196 2.115 1.00 97.31 90 LEU A O 1
ATOM 701 N N . ALA A 1 91 ? 2.160 12.561 3.874 1.00 96.50 91 ALA A N 1
ATOM 702 C CA . ALA A 1 91 ? 1.721 13.718 3.084 1.00 96.50 91 ALA A CA 1
ATOM 703 C C . ALA A 1 91 ? 2.661 14.053 1.902 1.00 96.50 91 ALA A C 1
ATOM 705 O O . ALA A 1 91 ? 2.195 14.407 0.819 1.00 96.50 91 ALA A O 1
ATOM 706 N N . GLY A 1 92 ? 3.978 13.867 2.069 1.00 96.19 92 GLY A N 1
ATOM 707 C CA . GLY A 1 92 ? 4.980 14.053 1.006 1.00 96.19 92 GLY A CA 1
ATOM 708 C C . GLY A 1 92 ? 5.062 12.915 -0.024 1.00 96.19 92 GLY A C 1
ATOM 709 O O . GLY A 1 92 ? 5.750 13.048 -1.032 1.00 96.19 92 GLY A O 1
ATOM 710 N N . HIS A 1 93 ? 4.354 11.805 0.200 1.00 95.62 93 HIS A N 1
ATOM 711 C CA . HIS A 1 93 ? 4.480 10.552 -0.553 1.00 95.62 93 HIS A CA 1
ATOM 712 C C . HIS A 1 93 ? 3.193 10.162 -1.297 1.00 95.62 93 HIS A C 1
ATOM 714 O O . HIS A 1 93 ? 3.067 9.028 -1.758 1.00 95.62 93 HIS A O 1
ATOM 720 N N . ARG A 1 94 ? 2.246 11.096 -1.481 1.00 93.00 94 ARG A N 1
ATOM 721 C CA . ARG A 1 94 ? 0.939 10.836 -2.117 1.00 93.00 94 ARG A CA 1
ATOM 722 C C . ARG A 1 94 ? 1.036 10.056 -3.430 1.00 93.00 94 ARG A C 1
ATOM 724 O O . ARG A 1 94 ? 0.244 9.153 -3.660 1.00 93.00 94 ARG A O 1
ATOM 731 N N . GLN A 1 95 ? 2.008 10.366 -4.292 1.00 90.19 95 GLN A N 1
ATOM 732 C CA . GLN A 1 95 ? 2.163 9.669 -5.578 1.00 90.19 95 GLN A CA 1
ATOM 733 C C . GLN A 1 95 ? 2.513 8.179 -5.435 1.00 90.19 95 GLN A C 1
ATOM 735 O O . GLN A 1 95 ? 2.144 7.397 -6.307 1.00 90.19 95 GLN A O 1
ATOM 740 N N . ALA A 1 96 ? 3.198 7.781 -4.359 1.00 91.12 96 ALA A N 1
ATOM 741 C CA . ALA A 1 96 ? 3.588 6.391 -4.118 1.00 91.12 96 ALA A CA 1
ATOM 742 C C . ALA A 1 96 ? 2.406 5.512 -3.670 1.00 91.12 96 ALA A C 1
ATOM 744 O O . ALA A 1 96 ? 2.421 4.305 -3.897 1.00 91.12 96 ALA A O 1
ATOM 745 N N . ILE A 1 97 ? 1.377 6.125 -3.076 1.00 93.00 97 ILE A N 1
ATOM 746 C CA . ILE A 1 97 ? 0.199 5.443 -2.512 1.00 93.00 97 ILE A CA 1
ATOM 747 C C . ILE A 1 97 ? -1.108 5.776 -3.249 1.00 93.00 97 ILE A C 1
ATOM 749 O O . ILE A 1 97 ? -2.167 5.252 -2.922 1.00 93.00 97 ILE A O 1
ATOM 753 N N . ALA A 1 98 ? -1.070 6.648 -4.259 1.00 88.69 98 ALA A N 1
ATOM 754 C CA . ALA A 1 98 ? -2.254 7.024 -5.022 1.00 88.69 98 ALA A CA 1
ATOM 755 C C . ALA A 1 98 ? -2.824 5.810 -5.775 1.00 88.69 98 ALA A C 1
ATOM 757 O O . ALA A 1 98 ? -2.280 5.376 -6.794 1.00 88.69 98 ALA A O 1
ATOM 758 N N . GLY A 1 99 ? -3.934 5.273 -5.260 1.00 79.38 99 GLY A N 1
ATOM 759 C CA . GLY A 1 99 ? -4.585 4.077 -5.789 1.00 79.38 99 GLY A CA 1
ATOM 760 C C . GLY A 1 99 ? -3.761 2.799 -5.616 1.00 79.38 99 GLY A C 1
ATOM 761 O O . GLY A 1 99 ? -3.957 1.877 -6.410 1.00 79.38 99 GLY A O 1
ATOM 762 N N . ARG A 1 100 ? -2.833 2.756 -4.645 1.00 87.31 100 ARG A N 1
ATOM 763 C CA . ARG A 1 100 ? -1.926 1.631 -4.367 1.00 87.31 100 ARG A CA 1
ATOM 764 C C . ARG A 1 100 ? -1.974 1.168 -2.923 1.00 87.31 100 ARG A C 1
ATOM 766 O O . ARG A 1 100 ? -2.168 2.015 -2.034 1.00 87.31 100 ARG A O 1
#

Sequence (100 aa):
MLLMTESDLPLERIARGKVRDVYEVEGDRLLLVATDRVSAYDVVMAEPIPLKGAVLTQVSAWWFRQLGGLLKHHMIAA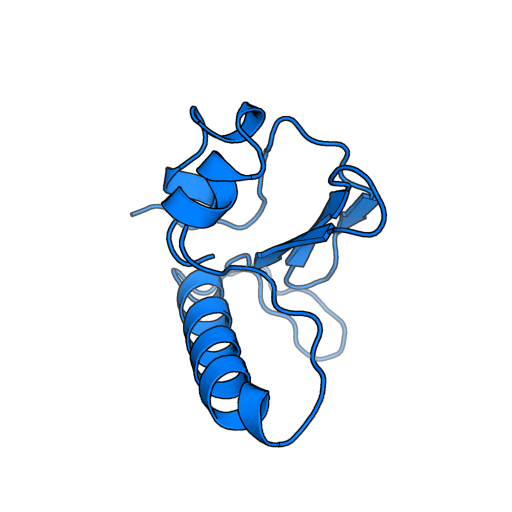DGDEIIAQVPALAGHRQAIAGR

Secondary structure (DSSP, 8-state):
----SS---SS-EEEE-SSEEEEE-SSS-EEEEE-S--EETTEE-SS--TTHHHHHHHHHHHHHHHHTTTS-------SHHHHHHH-GGGGGGHHHHTT-

Foldseek 3Di:
DDQFPDDDAPFAFPDDDQFWTWGDDPDPDIDTFGHQWDDDPRDIDPDGHGCPRLVVLQVVVVVCVVCVVPDDDRDDDQALVVVCVRVVSCVVPSVRRHSD

Radius of gyration: 13.65 Å; chains: 1; bounding box: 35×34×33 Å

pLDDT: mean 95.41, std 5.1, range [57.66, 98.38]